Protein AF-X1EED3-F1 (afdb_monomer_lite)

Secondary structure (DSSP, 8-state):
--HHHHHHHHH-TT--EES--GGG-SHHHHHHHHHHHHHHS-GGGEE------SSHHHHHHHHHHHHHHHHHHHHHHHHTTSS-HHHHHHHHHIIIIIHHHHHTTTTSPP-

Radius of gyration: 14.07 Å; chains: 1; bounding box: 34×40×31 Å

pLDDT: mean 94.58, std 8.35, range [50.19, 98.75]

Structure (mmCIF, N/CA/C/O backbone):
data_AF-X1EED3-F1
#
_entry.id   AF-X1EED3-F1
#
loop_
_atom_site.group_PDB
_atom_site.id
_atom_site.type_symbol
_atom_site.label_atom_id
_atom_site.label_alt_id
_atom_site.label_comp_id
_atom_site.label_asym_id
_atom_site.label_entity_id
_atom_site.label_seq_id
_atom_site.pdbx_PDB_ins_code
_atom_site.Cartn_x
_atom_site.Cartn_y
_atom_site.Cartn_z
_atom_site.occupancy
_atom_site.B_iso_or_equiv
_atom_site.auth_seq_id
_atom_site.auth_comp_id
_atom_site.auth_asym_id
_atom_site.auth_atom_id
_atom_site.pdbx_PDB_model_num
ATOM 1 N N . HIS A 1 1 ? -1.445 13.655 -8.162 1.00 59.91 1 HIS A N 1
ATOM 2 C CA . HIS A 1 1 ? -1.325 12.759 -9.334 1.00 59.91 1 HIS A CA 1
ATOM 3 C C . HIS A 1 1 ? -2.099 11.440 -9.210 1.00 59.91 1 HIS A C 1
ATOM 5 O O . HIS A 1 1 ? -2.300 10.832 -10.245 1.00 59.91 1 HIS A O 1
ATOM 11 N N . SER A 1 2 ? -2.555 10.975 -8.026 1.00 82.75 2 SER A N 1
ATOM 12 C CA . SER A 1 2 ? -3.313 9.701 -7.930 1.00 82.75 2 SER A CA 1
ATOM 13 C C . SER A 1 2 ? -4.832 9.845 -7.728 1.00 82.75 2 SER A C 1
ATOM 15 O O . SER A 1 2 ? -5.567 8.874 -7.876 1.00 82.75 2 SER A O 1
ATOM 17 N N . GLN A 1 3 ? -5.310 11.057 -7.430 1.00 91.12 3 GLN A N 1
ATOM 18 C CA . GLN A 1 3 ? -6.687 11.311 -6.990 1.00 91.12 3 GLN A CA 1
ATOM 19 C C . GLN A 1 3 ? -7.755 10.910 -8.015 1.00 91.12 3 GLN A C 1
ATOM 21 O O . GLN A 1 3 ? -8.717 10.246 -7.641 1.00 91.12 3 GLN A O 1
ATOM 26 N N . GLU A 1 4 ? -7.577 11.241 -9.295 1.00 95.12 4 GLU A N 1
ATOM 27 C CA . GLU A 1 4 ? -8.533 10.885 -10.357 1.00 95.12 4 GLU A CA 1
ATOM 28 C C . GLU A 1 4 ? -8.735 9.367 -10.443 1.00 95.12 4 GLU A C 1
ATOM 30 O O . GLU A 1 4 ? -9.862 8.875 -10.405 1.00 95.12 4 GLU A O 1
ATOM 35 N N . VAL A 1 5 ? -7.636 8.605 -10.442 1.00 94.94 5 VAL A N 1
ATOM 36 C CA . VAL A 1 5 ? -7.674 7.136 -10.482 1.00 94.94 5 VAL A CA 1
ATOM 37 C C . VAL A 1 5 ? -8.296 6.565 -9.202 1.00 94.94 5 VAL A C 1
ATOM 39 O O . VAL A 1 5 ? -9.034 5.582 -9.264 1.00 94.94 5 VAL A O 1
ATOM 42 N N . ASN A 1 6 ? -8.074 7.197 -8.044 1.00 96.62 6 ASN A N 1
ATOM 43 C CA . ASN A 1 6 ? -8.726 6.797 -6.793 1.00 96.62 6 ASN A CA 1
ATOM 44 C C . ASN A 1 6 ? -10.250 6.992 -6.867 1.00 96.62 6 ASN A C 1
ATOM 46 O O . ASN A 1 6 ? -10.995 6.111 -6.441 1.00 96.62 6 ASN A O 1
ATOM 50 N N . VAL A 1 7 ? -10.729 8.100 -7.445 1.00 96.44 7 VAL A N 1
ATOM 51 C CA . VAL A 1 7 ? -12.168 8.360 -7.630 1.00 96.44 7 VAL A CA 1
ATOM 52 C C . VAL A 1 7 ? -12.786 7.363 -8.611 1.00 96.44 7 VAL A C 1
ATOM 54 O O . VAL A 1 7 ? -13.845 6.804 -8.324 1.00 96.44 7 VAL A O 1
ATOM 57 N N . ILE A 1 8 ? -12.109 7.074 -9.726 1.00 97.25 8 ILE A N 1
ATOM 58 C CA . ILE A 1 8 ? -12.549 6.055 -10.691 1.00 97.25 8 ILE A CA 1
ATOM 59 C C . ILE A 1 8 ? -12.636 4.686 -10.006 1.00 97.25 8 ILE A C 1
ATOM 61 O O . ILE A 1 8 ? -13.667 4.018 -10.089 1.00 97.25 8 ILE A O 1
ATOM 65 N N . CYS A 1 9 ? -11.599 4.289 -9.263 1.00 97.50 9 CYS A N 1
ATOM 66 C CA . CYS A 1 9 ? -11.600 3.033 -8.517 1.00 97.50 9 CYS A CA 1
ATOM 67 C C . CYS A 1 9 ? -12.725 2.991 -7.474 1.00 97.50 9 CYS A C 1
ATOM 69 O O . CYS A 1 9 ? -13.406 1.978 -7.346 1.00 97.50 9 CYS A O 1
ATOM 71 N N . LYS A 1 10 ? -12.991 4.088 -6.760 1.00 96.69 10 LYS A N 1
ATOM 72 C CA . LYS A 1 10 ? -14.124 4.167 -5.829 1.00 96.69 10 LYS A CA 1
ATOM 73 C C . LYS A 1 10 ? -15.464 3.961 -6.544 1.00 96.69 10 LYS A C 1
ATOM 75 O O . LYS A 1 10 ? -16.345 3.306 -5.996 1.00 96.69 10 LYS A O 1
ATOM 80 N N . LYS A 1 11 ? -15.620 4.510 -7.753 1.00 97.50 11 LYS A N 1
ATOM 81 C CA . LYS A 1 11 ? -16.887 4.509 -8.497 1.00 97.50 11 LYS A CA 1
ATOM 82 C C . LYS A 1 11 ? -17.214 3.166 -9.152 1.00 97.50 11 LYS A C 1
ATOM 84 O O . LYS A 1 11 ? -18.372 2.759 -9.113 1.00 97.50 11 LYS A O 1
ATOM 89 N N . TYR A 1 12 ? -16.235 2.499 -9.761 1.00 97.94 12 TYR A N 1
ATOM 90 C CA . TYR A 1 12 ? -16.480 1.310 -10.586 1.00 97.94 12 TYR A CA 1
ATOM 91 C C . TYR A 1 12 ? -16.067 0.021 -9.872 1.00 97.94 12 TYR A C 1
ATOM 93 O O . TYR A 1 12 ? -14.895 -0.114 -9.520 1.00 97.94 12 TYR A O 1
ATOM 101 N N . PRO A 1 13 ? -16.969 -0.959 -9.674 1.00 95.00 13 PRO A N 1
ATOM 102 C CA . PRO A 1 13 ? -16.701 -2.144 -8.853 1.00 95.00 13 PRO A CA 1
ATOM 103 C C . PRO A 1 13 ? -15.569 -3.030 -9.395 1.00 95.00 13 PRO A C 1
ATOM 105 O O . PRO A 1 13 ? -14.850 -3.633 -8.607 1.00 95.00 13 PRO A O 1
ATOM 108 N N . ASN A 1 14 ? -15.368 -3.043 -10.711 1.00 95.88 14 ASN A N 1
ATOM 109 C CA . ASN A 1 14 ? -14.389 -3.857 -11.436 1.00 95.88 14 ASN A CA 1
ATOM 110 C C . ASN A 1 14 ? -13.035 -3.161 -11.685 1.00 95.88 14 ASN A C 1
ATOM 112 O O . ASN A 1 14 ? -12.192 -3.708 -12.391 1.00 95.88 14 ASN A O 1
ATOM 116 N N . VAL A 1 15 ? -12.820 -1.961 -11.141 1.00 97.31 15 VAL A N 1
ATOM 117 C CA . VAL A 1 15 ? -11.538 -1.245 -11.235 1.00 97.31 15 VAL A CA 1
ATOM 118 C C . VAL A 1 15 ? -10.752 -1.435 -9.946 1.00 97.31 15 VAL A C 1
ATOM 120 O O . VAL A 1 15 ? -11.308 -1.258 -8.868 1.00 97.31 15 VAL A O 1
ATOM 123 N N . TYR A 1 16 ? -9.461 -1.743 -10.052 1.00 97.19 16 TYR A N 1
ATOM 124 C CA . TYR A 1 16 ? -8.564 -1.995 -8.922 1.00 97.19 16 TYR A CA 1
ATOM 125 C C . TYR A 1 16 ? -7.307 -1.131 -9.031 1.00 97.19 16 TYR A C 1
ATOM 127 O O . TYR A 1 16 ? -6.911 -0.730 -10.126 1.00 97.19 16 TYR A O 1
ATOM 135 N N . LEU A 1 17 ? -6.657 -0.855 -7.899 1.00 96.38 17 LEU A N 1
ATOM 136 C CA . LEU A 1 17 ? -5.381 -0.137 -7.865 1.00 96.38 17 LEU A CA 1
ATOM 137 C C . LEU A 1 17 ? -4.251 -1.106 -7.559 1.00 96.38 17 LEU A C 1
ATOM 139 O O . LEU A 1 17 ? -4.345 -1.866 -6.601 1.00 96.38 17 LEU A O 1
ATOM 143 N N . ALA A 1 18 ? -3.161 -1.032 -8.316 1.00 94.94 18 ALA A N 1
ATOM 144 C CA . ALA A 1 18 ? -1.981 -1.853 -8.084 1.00 94.94 18 ALA A CA 1
ATOM 145 C C . ALA A 1 18 ? -0.737 -0.985 -7.893 1.00 94.94 18 ALA A C 1
ATOM 147 O O . ALA A 1 18 ? -0.471 -0.094 -8.698 1.00 94.94 18 ALA A O 1
ATOM 148 N N . GLY A 1 19 ? 0.010 -1.265 -6.821 1.00 93.25 19 GLY A N 1
ATOM 149 C CA . GLY A 1 19 ? 1.367 -0.788 -6.552 1.00 93.25 19 GLY A CA 1
ATOM 150 C C . GLY A 1 19 ? 1.628 0.694 -6.835 1.00 93.25 19 GLY A C 1
ATOM 151 O O . GLY A 1 19 ? 0.752 1.555 -6.679 1.00 93.25 19 GLY A O 1
ATOM 152 N N . TYR A 1 20 ? 2.875 0.976 -7.212 1.00 94.81 20 TYR A N 1
ATOM 153 C CA . TYR A 1 20 ? 3.409 2.315 -7.465 1.00 94.81 20 TYR A CA 1
ATOM 154 C C . TYR A 1 20 ? 4.378 2.190 -8.631 1.00 94.81 20 TYR A C 1
ATOM 156 O O . TYR A 1 20 ? 5.416 1.553 -8.504 1.00 94.81 20 TYR A O 1
ATOM 164 N N . TRP A 1 21 ? 4.017 2.708 -9.797 1.00 94.75 21 TRP A N 1
ATOM 165 C CA . TRP A 1 21 ? 4.758 2.371 -11.005 1.00 94.75 21 TRP A CA 1
ATOM 166 C C . TRP A 1 21 ? 5.919 3.330 -11.261 1.00 94.75 21 TRP A C 1
ATOM 168 O O . TRP A 1 21 ? 5.755 4.547 -11.167 1.00 94.75 21 TRP A O 1
ATOM 178 N N . TRP A 1 22 ? 7.078 2.767 -11.608 1.00 93.56 22 TRP A N 1
ATOM 179 C CA . TRP A 1 22 ? 8.240 3.480 -12.137 1.00 93.56 22 TRP A CA 1
ATOM 180 C C . TRP A 1 22 ? 8.629 4.715 -11.308 1.00 93.56 22 TRP A C 1
ATOM 182 O O . TRP A 1 22 ? 9.074 4.574 -10.171 1.00 93.56 22 TRP A O 1
ATOM 192 N N . TYR A 1 23 ? 8.440 5.928 -11.835 1.00 92.38 23 TYR A N 1
ATOM 193 C CA . TYR A 1 23 ? 8.786 7.188 -11.166 1.00 92.38 23 TYR A CA 1
ATOM 194 C C . TYR A 1 23 ? 7.939 7.497 -9.923 1.00 92.38 23 TYR A C 1
ATOM 196 O O . TYR A 1 23 ? 8.283 8.386 -9.150 1.00 92.38 23 TYR A O 1
ATOM 204 N N . ALA A 1 24 ? 6.851 6.761 -9.686 1.00 92.81 24 ALA A N 1
ATOM 205 C CA . ALA A 1 24 ? 6.113 6.820 -8.429 1.00 92.81 24 ALA A CA 1
ATOM 206 C C . ALA A 1 24 ? 6.728 5.927 -7.334 1.00 92.81 24 ALA A C 1
ATOM 208 O O . ALA A 1 24 ? 6.312 6.020 -6.178 1.00 92.81 24 ALA A O 1
ATOM 209 N N . PHE A 1 25 ? 7.721 5.086 -7.651 1.00 95.56 25 PHE A N 1
ATOM 210 C CA . PHE A 1 25 ? 8.359 4.165 -6.704 1.00 95.56 25 PHE A CA 1
ATOM 211 C C . PHE A 1 25 ? 9.423 4.861 -5.832 1.00 95.56 25 PHE A C 1
ATOM 213 O O . PHE A 1 25 ? 10.546 4.393 -5.678 1.00 95.56 25 PHE A O 1
ATOM 220 N N . TYR A 1 26 ? 9.061 5.990 -5.221 1.00 96.00 26 TYR A N 1
ATOM 221 C CA . TYR A 1 26 ? 9.877 6.655 -4.204 1.00 96.00 26 TYR A CA 1
ATOM 222 C C . TYR A 1 26 ? 9.093 6.785 -2.898 1.00 96.00 26 TYR A C 1
ATOM 224 O O . TYR A 1 26 ? 7.882 7.019 -2.938 1.00 96.00 26 TYR A O 1
ATOM 232 N N . PRO A 1 27 ? 9.756 6.711 -1.727 1.00 97.12 27 PRO A N 1
ATOM 233 C CA . PRO A 1 27 ? 9.075 6.661 -0.432 1.00 97.12 27 PRO A CA 1
ATOM 234 C C . PRO A 1 27 ? 8.063 7.793 -0.213 1.00 97.12 27 PRO A C 1
ATOM 236 O O . PRO A 1 27 ? 6.991 7.570 0.341 1.00 97.12 27 PRO A O 1
ATOM 239 N N . ILE A 1 28 ? 8.379 9.008 -0.674 1.00 96.38 28 ILE A N 1
ATOM 240 C CA . ILE A 1 28 ? 7.496 10.172 -0.541 1.00 96.38 28 ILE A CA 1
ATOM 241 C C . ILE A 1 28 ? 6.174 9.999 -1.302 1.00 96.38 28 ILE A C 1
ATOM 243 O O . ILE A 1 28 ? 5.106 10.276 -0.755 1.00 96.38 28 ILE A O 1
ATOM 247 N N . TYR A 1 29 ? 6.227 9.489 -2.535 1.00 96.12 29 TYR A N 1
ATOM 248 C CA . TYR A 1 29 ? 5.039 9.267 -3.354 1.00 96.12 29 TYR A CA 1
ATOM 249 C C . TYR A 1 29 ? 4.254 8.054 -2.869 1.00 96.12 29 TYR A C 1
ATOM 251 O O . TYR A 1 29 ? 3.035 8.142 -2.751 1.00 96.12 29 TYR A O 1
ATOM 259 N N . ILE A 1 30 ? 4.948 6.973 -2.502 1.00 97.06 30 ILE A N 1
ATOM 260 C 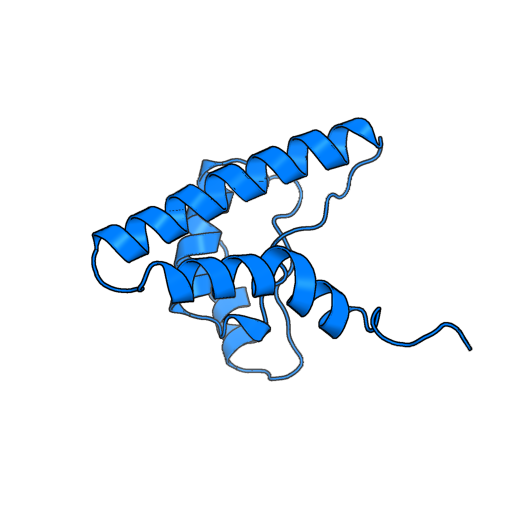CA . ILE A 1 30 ? 4.348 5.756 -1.944 1.00 97.06 30 ILE A CA 1
ATOM 261 C C . ILE A 1 30 ? 3.536 6.093 -0.691 1.00 97.06 30 ILE A C 1
ATOM 263 O O . ILE A 1 30 ? 2.355 5.760 -0.630 1.00 97.06 30 ILE A O 1
ATOM 267 N N . ARG A 1 31 ? 4.116 6.827 0.274 1.00 96.81 31 ARG A N 1
ATOM 268 C CA . ARG A 1 31 ? 3.391 7.255 1.485 1.00 96.81 31 ARG A CA 1
ATOM 269 C C . ARG A 1 31 ? 2.177 8.113 1.161 1.00 96.81 31 ARG A C 1
ATOM 271 O O . ARG A 1 31 ? 1.105 7.864 1.703 1.00 96.81 31 ARG A O 1
ATOM 278 N N . ARG A 1 32 ? 2.327 9.109 0.280 1.00 96.12 32 ARG A N 1
ATOM 279 C CA . ARG A 1 32 ? 1.208 9.982 -0.106 1.00 96.12 32 ARG A CA 1
ATOM 280 C C . ARG A 1 32 ? 0.077 9.178 -0.749 1.00 96.12 32 ARG A C 1
ATOM 282 O O . ARG A 1 32 ? -1.071 9.321 -0.348 1.00 96.12 32 ARG A O 1
ATOM 289 N N . MET A 1 33 ? 0.405 8.301 -1.696 1.00 96.88 33 MET A N 1
ATOM 290 C CA . MET A 1 33 ? -0.572 7.458 -2.386 1.00 96.88 33 MET A CA 1
ATOM 291 C C . MET A 1 33 ? -1.238 6.459 -1.439 1.00 96.88 33 MET A C 1
ATOM 293 O O . MET A 1 33 ? -2.439 6.253 -1.545 1.00 96.88 33 MET A O 1
ATOM 297 N N . LEU A 1 34 ? -0.497 5.864 -0.500 1.00 97.19 34 LEU A N 1
ATOM 298 C CA . LEU A 1 34 ? -1.064 4.996 0.536 1.00 97.19 34 LEU A CA 1
ATOM 299 C C . LEU A 1 34 ? -2.094 5.734 1.390 1.00 97.19 34 LEU A C 1
ATOM 301 O O . LEU A 1 34 ? -3.201 5.231 1.558 1.00 97.19 34 LEU A O 1
ATOM 305 N N . LYS A 1 35 ? -1.749 6.930 1.885 1.00 96.56 35 LYS A N 1
ATOM 306 C CA . LYS A 1 35 ? -2.671 7.766 2.664 1.00 96.56 35 LYS A CA 1
ATOM 307 C C . LYS A 1 35 ? -3.929 8.088 1.860 1.00 96.56 35 LYS A C 1
ATOM 309 O O . LYS A 1 35 ? -5.021 7.770 2.307 1.00 96.56 35 LYS A O 1
ATOM 314 N N . GLU A 1 36 ? -3.776 8.626 0.649 1.00 96.19 36 GLU A N 1
ATOM 315 C CA . GLU A 1 36 ? -4.907 8.970 -0.228 1.00 96.19 36 GLU A CA 1
ATOM 316 C C . GLU A 1 36 ? -5.803 7.757 -0.529 1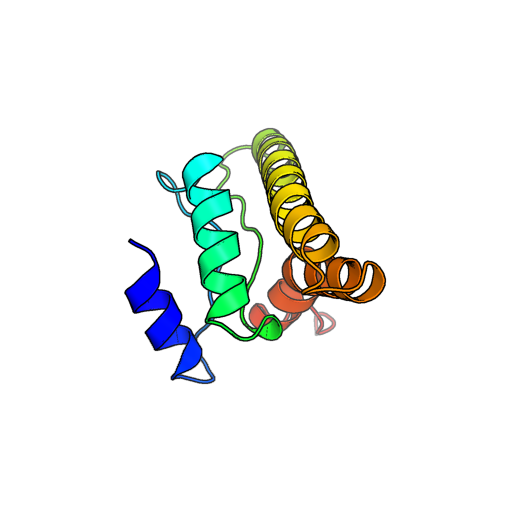.00 96.19 36 GLU A C 1
ATOM 318 O O . GLU A 1 36 ? -7.028 7.848 -0.463 1.00 96.19 36 GLU A O 1
ATOM 323 N N . ARG A 1 37 ? -5.207 6.605 -0.855 1.00 96.94 37 ARG A N 1
ATOM 324 C CA . ARG A 1 37 ? -5.957 5.397 -1.217 1.00 96.94 37 ARG A CA 1
ATOM 325 C C . ARG A 1 37 ? -6.729 4.823 -0.035 1.00 96.94 37 ARG A C 1
ATOM 327 O O . ARG A 1 37 ? -7.879 4.456 -0.230 1.00 96.94 37 ARG A O 1
ATOM 334 N N . LEU A 1 38 ? -6.129 4.769 1.155 1.00 96.88 38 LEU A N 1
ATOM 335 C CA . LEU A 1 38 ? -6.790 4.247 2.358 1.00 96.88 38 LEU A CA 1
ATOM 336 C C . LEU A 1 38 ? -7.957 5.129 2.835 1.00 96.88 38 LEU A C 1
ATOM 338 O O . LEU A 1 38 ? -8.839 4.624 3.520 1.00 96.88 38 LEU A O 1
ATOM 342 N N . GLU A 1 39 ? -7.977 6.412 2.466 1.00 95.56 39 GLU A N 1
ATOM 343 C CA . GLU A 1 39 ? -9.100 7.324 2.739 1.00 95.56 39 GLU A CA 1
ATOM 344 C C . GLU A 1 39 ? -10.223 7.221 1.696 1.00 95.56 39 GLU A C 1
ATOM 346 O O . GLU A 1 39 ? -11.406 7.329 2.012 1.00 95.56 39 GLU A O 1
ATOM 351 N N . ILE A 1 40 ? -9.866 7.053 0.419 1.00 96.19 40 ILE A N 1
ATOM 352 C CA . ILE A 1 40 ? -10.819 7.209 -0.691 1.00 96.19 40 ILE A CA 1
ATOM 353 C C . ILE A 1 40 ? -11.379 5.864 -1.163 1.00 96.19 40 ILE A C 1
ATOM 355 O O . ILE A 1 40 ? -12.545 5.783 -1.559 1.00 96.19 40 ILE A O 1
ATOM 359 N N . VAL A 1 41 ? -10.547 4.823 -1.181 1.00 97.19 41 VAL A N 1
ATOM 360 C CA . VAL A 1 41 ? -10.808 3.568 -1.889 1.00 97.19 41 VAL A CA 1
ATOM 361 C C . VAL A 1 41 ? -11.019 2.433 -0.885 1.00 97.19 41 VAL A C 1
ATOM 363 O O . VAL A 1 41 ? -10.215 2.279 0.033 1.00 97.19 41 VAL A O 1
ATOM 366 N N . PRO A 1 42 ? -12.047 1.584 -1.072 1.00 95.88 42 PRO A N 1
ATOM 367 C CA . PRO A 1 42 ? -12.209 0.376 -0.269 1.00 95.88 42 PRO A CA 1
ATOM 368 C C . PRO A 1 42 ? -10.939 -0.486 -0.269 1.00 95.88 42 PRO A C 1
ATOM 370 O O . PRO A 1 42 ? -10.376 -0.784 -1.327 1.00 95.88 42 PRO A O 1
ATOM 373 N N . ALA A 1 43 ? -10.489 -0.906 0.916 1.00 96.50 43 ALA A N 1
ATOM 374 C CA . ALA A 1 43 ? -9.198 -1.573 1.081 1.00 96.50 43 ALA A CA 1
ATOM 375 C C . ALA A 1 43 ? -9.067 -2.864 0.261 1.00 96.50 43 ALA A C 1
ATOM 377 O O . ALA A 1 43 ? -7.984 -3.156 -0.236 1.00 96.50 43 ALA A O 1
ATOM 378 N N . ASN A 1 44 ? -10.164 -3.598 0.045 1.00 96.00 44 ASN A N 1
ATOM 379 C CA . ASN A 1 44 ? -10.216 -4.817 -0.772 1.00 96.00 44 ASN A CA 1
ATOM 380 C C . ASN A 1 44 ? -9.899 -4.590 -2.264 1.00 96.00 44 ASN A C 1
ATOM 382 O O . ASN A 1 44 ? -9.731 -5.551 -3.012 1.00 96.00 44 ASN A O 1
ATOM 386 N N . LYS A 1 45 ? -9.815 -3.332 -2.710 1.00 97.06 45 LYS A N 1
ATOM 387 C CA . LYS A 1 45 ? -9.524 -2.970 -4.103 1.00 97.06 45 LYS A CA 1
ATOM 388 C C . LYS A 1 45 ? -8.080 -2.540 -4.344 1.00 97.06 45 LYS A C 1
ATOM 390 O O . LYS A 1 45 ? -7.720 -2.180 -5.467 1.00 97.06 45 LYS A O 1
ATOM 395 N N . ILE A 1 46 ? -7.261 -2.547 -3.296 1.00 97.50 46 ILE A N 1
ATOM 396 C CA . ILE A 1 46 ? -5.882 -2.068 -3.332 1.00 9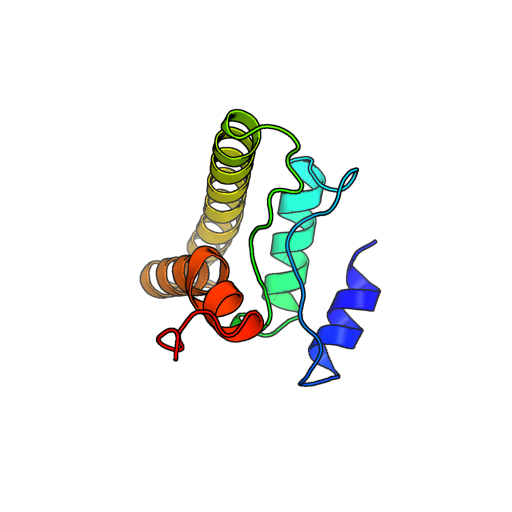7.50 46 ILE A CA 1
ATOM 397 C C . ILE A 1 46 ? -4.935 -3.269 -3.294 1.00 97.50 46 ILE A C 1
ATOM 399 O O . ILE A 1 46 ? -4.820 -3.953 -2.280 1.00 97.50 46 ILE A O 1
ATOM 403 N N . SER A 1 47 ? -4.198 -3.495 -4.374 1.00 97.12 47 SER A N 1
ATOM 404 C CA . SER A 1 47 ? -2.995 -4.323 -4.365 1.00 97.12 47 SER A CA 1
ATOM 405 C C . SER A 1 47 ? -1.795 -3.459 -3.977 1.00 97.12 47 SER A C 1
ATOM 407 O O . SER A 1 47 ? -1.429 -2.507 -4.672 1.00 97.12 47 SER A O 1
ATOM 409 N N . GLY A 1 48 ? -1.190 -3.769 -2.831 1.00 95.44 48 GLY A N 1
ATOM 410 C CA . GLY A 1 48 ? -0.143 -2.956 -2.218 1.00 95.44 48 GLY A CA 1
ATOM 411 C C . GLY A 1 48 ? 1.207 -3.020 -2.932 1.00 95.44 48 GLY A C 1
ATOM 412 O O . GLY A 1 48 ? 2.023 -2.124 -2.730 1.00 95.44 48 GLY A O 1
ATOM 413 N N . PHE A 1 49 ? 1.459 -4.040 -3.761 1.00 95.75 49 PHE A N 1
ATOM 414 C CA . PHE A 1 49 ? 2.764 -4.241 -4.388 1.00 95.75 49 PHE A CA 1
ATOM 415 C C . PHE A 1 49 ? 2.702 -5.042 -5.695 1.00 95.75 49 PHE A C 1
ATOM 417 O O . PHE A 1 49 ? 2.041 -6.072 -5.783 1.00 95.75 49 PHE A O 1
ATOM 424 N N . PHE A 1 50 ? 3.480 -4.586 -6.673 1.00 94.62 50 PHE A N 1
ATOM 425 C CA . PHE A 1 50 ? 4.064 -5.383 -7.750 1.00 94.62 50 PHE A CA 1
ATOM 426 C C . PHE A 1 50 ? 5.485 -4.847 -7.972 1.00 94.62 50 PHE A C 1
ATOM 428 O O . PHE A 1 50 ? 5.742 -3.672 -7.690 1.00 94.62 50 PHE A O 1
ATOM 435 N N . SER A 1 51 ? 6.424 -5.691 -8.400 1.00 93.81 51 SER A N 1
ATOM 436 C CA . SER A 1 51 ? 7.837 -5.299 -8.404 1.00 93.81 51 SER A CA 1
ATOM 437 C C . SER A 1 51 ? 8.262 -4.551 -9.662 1.00 93.81 51 SER A C 1
ATOM 439 O O . SER A 1 51 ? 9.085 -3.643 -9.543 1.00 93.81 51 SER A O 1
ATOM 441 N N . ASP A 1 52 ? 7.752 -4.934 -10.837 1.00 95.19 52 ASP A N 1
ATOM 442 C CA . ASP A 1 52 ? 8.266 -4.476 -12.141 1.00 95.19 52 ASP A CA 1
ATOM 443 C C . ASP A 1 52 ? 9.807 -4.501 -12.161 1.00 95.19 52 ASP A C 1
ATOM 445 O O . ASP A 1 52 ? 10.496 -3.506 -12.397 1.00 95.19 52 ASP A O 1
ATOM 449 N N . ALA A 1 53 ? 10.362 -5.604 -11.655 1.00 94.94 53 ALA A N 1
ATOM 450 C CA . ALA A 1 53 ? 11.787 -5.767 -11.434 1.00 94.94 53 ALA A CA 1
ATOM 451 C C . ALA A 1 53 ? 12.364 -6.688 -12.502 1.00 94.94 53 ALA A C 1
ATOM 453 O O . ALA A 1 53 ? 11.882 -7.800 -12.693 1.00 94.94 53 ALA A O 1
ATOM 454 N N . TYR A 1 54 ? 13.440 -6.232 -13.135 1.00 94.31 54 TYR A N 1
ATOM 455 C CA . TYR A 1 54 ? 14.177 -6.999 -14.138 1.00 94.31 54 TYR A CA 1
ATOM 456 C C . TYR A 1 54 ? 15.071 -8.085 -13.526 1.00 94.31 54 TYR A C 1
ATOM 458 O O . TYR A 1 54 ? 15.552 -8.961 -14.235 1.00 94.31 54 TYR A O 1
ATOM 466 N N . VAL A 1 55 ? 15.307 -8.017 -12.213 1.00 96.00 55 VAL A N 1
ATOM 467 C CA . VAL A 1 55 ? 16.208 -8.903 -11.474 1.00 96.00 55 VAL A CA 1
ATOM 468 C C . VAL A 1 55 ? 15.566 -9.281 -10.133 1.00 96.00 55 VAL A C 1
ATOM 470 O O . VAL A 1 55 ? 14.842 -8.482 -9.526 1.00 96.00 55 VAL A O 1
ATOM 473 N N . VAL A 1 56 ? 15.794 -10.513 -9.670 1.00 94.75 56 VAL A N 1
ATOM 474 C CA . VAL A 1 56 ? 15.083 -11.096 -8.519 1.00 94.75 56 VAL A CA 1
ATOM 475 C C . VAL A 1 56 ? 15.395 -10.373 -7.204 1.00 94.75 56 VAL A C 1
ATOM 477 O O . VAL A 1 56 ? 14.477 -10.071 -6.438 1.00 94.75 56 VAL A O 1
ATOM 480 N N . GLU A 1 57 ? 16.648 -9.982 -6.978 1.00 96.75 57 GLU A N 1
ATOM 481 C CA . GLU A 1 57 ? 17.111 -9.268 -5.782 1.00 96.75 57 GLU A CA 1
ATOM 482 C C . GLU A 1 57 ? 16.389 -7.926 -5.612 1.00 96.75 57 GLU A C 1
ATOM 484 O O . GLU A 1 57 ? 16.053 -7.511 -4.498 1.00 96.75 57 GLU A O 1
ATOM 489 N N . TRP A 1 58 ? 16.076 -7.259 -6.726 1.00 96.69 58 TRP A N 1
ATOM 490 C CA . TRP A 1 58 ? 15.3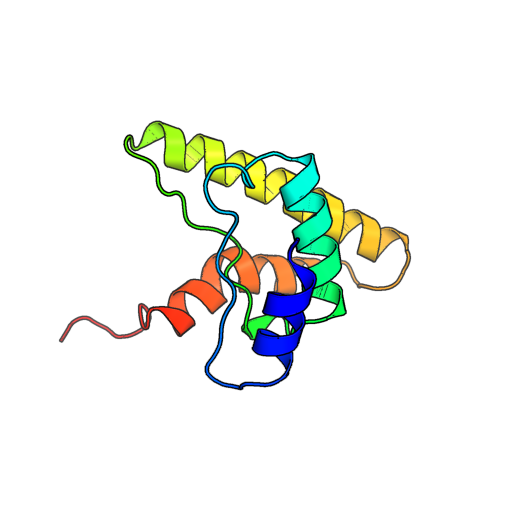40 -6.000 -6.697 1.00 96.69 58 TRP A CA 1
ATOM 491 C C . TRP A 1 58 ? 13.905 -6.197 -6.219 1.00 96.69 58 TRP A C 1
ATOM 493 O O . TRP A 1 58 ? 13.385 -5.331 -5.518 1.00 96.69 58 TRP A O 1
ATOM 503 N N . SER A 1 59 ? 13.267 -7.329 -6.528 1.00 96.19 59 SER A N 1
ATOM 504 C CA . SER A 1 59 ? 11.918 -7.617 -6.023 1.00 96.19 59 SER A CA 1
ATOM 505 C C . SER A 1 59 ? 11.894 -7.658 -4.496 1.00 96.19 59 SER A C 1
ATOM 507 O O . SER A 1 59 ? 10.983 -7.092 -3.887 1.00 96.19 59 SER A O 1
ATOM 509 N N . TYR A 1 60 ? 12.921 -8.246 -3.876 1.00 96.81 60 TYR A N 1
ATOM 510 C CA . TYR A 1 60 ? 13.050 -8.285 -2.421 1.00 96.81 60 TYR A CA 1
ATOM 511 C C . TYR A 1 60 ? 13.258 -6.887 -1.826 1.00 96.81 60 TYR A C 1
ATOM 513 O O . TYR A 1 60 ? 12.490 -6.464 -0.960 1.00 96.81 60 TYR A O 1
ATOM 521 N N . GLY A 1 61 ? 14.234 -6.126 -2.338 1.00 97.06 61 GLY A N 1
ATOM 522 C CA . GLY A 1 61 ? 14.510 -4.769 -1.852 1.00 97.06 61 GLY A CA 1
ATOM 523 C C . GLY A 1 61 ? 13.299 -3.836 -1.982 1.00 97.06 61 GLY A C 1
ATOM 524 O O . GLY A 1 61 ? 12.951 -3.115 -1.042 1.00 97.06 61 GLY A O 1
ATOM 525 N N . LYS A 1 62 ? 12.594 -3.909 -3.117 1.00 97.50 62 LYS A N 1
ATOM 526 C CA . LYS A 1 62 ? 11.354 -3.162 -3.361 1.00 97.50 62 LYS A CA 1
ATOM 527 C C . LYS A 1 62 ? 10.243 -3.566 -2.383 1.00 97.50 62 LYS A C 1
ATOM 529 O O . LYS A 1 62 ? 9.582 -2.689 -1.829 1.00 97.50 62 LYS A O 1
ATOM 534 N N . LEU A 1 63 ? 10.065 -4.861 -2.109 1.00 97.38 63 LEU A N 1
ATOM 535 C CA . LEU A 1 63 ? 9.075 -5.339 -1.139 1.00 97.38 63 LEU A CA 1
ATOM 536 C C . LEU A 1 63 ? 9.382 -4.848 0.283 1.00 97.38 63 LEU A C 1
ATOM 538 O O . LEU A 1 63 ? 8.475 -4.394 0.983 1.00 97.38 63 LEU A O 1
ATOM 542 N N . CYS A 1 64 ? 10.648 -4.892 0.709 1.00 98.12 64 CYS A N 1
ATOM 543 C CA . CYS A 1 64 ? 11.073 -4.347 2.000 1.00 98.12 64 CYS A CA 1
ATOM 544 C C . CYS A 1 64 ? 10.732 -2.858 2.126 1.00 98.12 64 CYS A C 1
ATOM 546 O O . CYS A 1 64 ? 10.222 -2.433 3.167 1.00 98.12 64 CYS A O 1
ATOM 548 N N . LEU A 1 65 ? 10.948 -2.079 1.060 1.00 98.00 65 LEU A N 1
ATOM 549 C CA . LEU A 1 65 ? 10.587 -0.665 1.043 1.00 98.00 65 LEU A CA 1
ATOM 550 C C . LEU A 1 65 ? 9.073 -0.461 1.190 1.00 98.00 65 LEU A C 1
ATOM 552 O O . LEU A 1 65 ? 8.651 0.326 2.036 1.00 98.00 65 LEU A O 1
ATOM 556 N N . ILE A 1 66 ? 8.252 -1.193 0.429 1.00 98.12 66 ILE A N 1
ATOM 557 C CA . ILE A 1 66 ? 6.788 -1.087 0.538 1.00 98.12 66 ILE A CA 1
ATOM 558 C C . ILE A 1 66 ? 6.298 -1.466 1.929 1.00 98.12 66 ILE A C 1
ATOM 560 O O . ILE A 1 66 ? 5.481 -0.740 2.491 1.00 98.12 66 ILE A O 1
ATOM 564 N N . ARG A 1 67 ? 6.812 -2.553 2.515 1.00 98.25 67 ARG A N 1
ATOM 565 C CA . ARG A 1 67 ? 6.450 -2.954 3.883 1.00 98.25 67 ARG A CA 1
ATOM 566 C C . ARG A 1 67 ? 6.761 -1.842 4.879 1.00 98.25 67 ARG A C 1
ATOM 568 O O . ARG A 1 67 ? 5.902 -1.507 5.684 1.00 98.25 67 ARG A O 1
ATOM 575 N N . LYS A 1 68 ? 7.940 -1.222 4.780 1.00 98.50 68 LYS A N 1
ATOM 576 C CA . LYS A 1 68 ? 8.344 -0.111 5.651 1.00 98.50 68 LYS A CA 1
ATOM 577 C C . LYS A 1 68 ? 7.417 1.100 5.526 1.00 98.50 68 LYS A C 1
ATOM 579 O O . LYS A 1 68 ? 6.993 1.645 6.543 1.00 98.50 68 LYS A O 1
ATOM 584 N N . GLU A 1 69 ? 7.096 1.529 4.306 1.00 98.50 69 GLU A N 1
ATOM 585 C CA . GLU A 1 69 ? 6.222 2.692 4.102 1.00 98.50 69 GLU A CA 1
ATOM 586 C C . GLU A 1 69 ? 4.756 2.398 4.454 1.00 98.50 69 GLU A C 1
ATOM 588 O O . GLU A 1 69 ? 4.086 3.263 5.015 1.00 98.50 69 GLU A O 1
ATOM 593 N N . LEU A 1 70 ? 4.277 1.173 4.215 1.00 98.56 70 LEU A N 1
ATOM 594 C CA . LEU A 1 70 ? 2.954 0.730 4.655 1.00 98.56 70 LEU A CA 1
ATOM 595 C C . LEU A 1 70 ? 2.852 0.705 6.182 1.00 98.56 70 LEU A C 1
ATOM 597 O O . LEU A 1 70 ? 1.906 1.269 6.724 1.00 98.56 70 LEU A O 1
ATOM 601 N N . THR A 1 71 ? 3.836 0.123 6.877 1.00 98.62 71 THR A N 1
ATOM 602 C CA . THR A 1 71 ? 3.883 0.133 8.346 1.00 98.62 71 THR A CA 1
ATOM 603 C C . THR A 1 71 ? 3.834 1.559 8.878 1.00 98.62 71 THR A C 1
ATOM 605 O O . THR A 1 71 ? 3.027 1.832 9.752 1.00 98.62 71 THR A O 1
ATOM 608 N N . ARG A 1 72 ? 4.617 2.490 8.316 1.00 98.62 72 ARG A N 1
ATOM 609 C CA . ARG A 1 72 ? 4.587 3.904 8.731 1.00 98.62 72 ARG A CA 1
ATOM 610 C C . ARG A 1 72 ? 3.188 4.508 8.636 1.00 98.62 72 ARG A C 1
ATOM 612 O O . ARG A 1 72 ? 2.702 5.049 9.621 1.00 98.62 72 ARG A O 1
ATOM 619 N N . VAL A 1 73 ? 2.536 4.379 7.479 1.00 98.56 73 VAL A N 1
ATOM 620 C CA . VAL A 1 73 ? 1.192 4.940 7.264 1.00 98.56 73 VAL A CA 1
ATOM 621 C C . VAL A 1 73 ? 0.162 4.301 8.196 1.00 98.56 73 VAL A C 1
ATOM 623 O O . VAL A 1 73 ? -0.667 5.006 8.764 1.00 98.56 73 VAL A O 1
ATOM 626 N N . LEU A 1 74 ? 0.210 2.982 8.385 1.00 98.69 74 LEU A N 1
ATOM 627 C CA . LEU A 1 74 ? -0.722 2.292 9.275 1.00 98.69 74 LEU A CA 1
ATOM 628 C C . LEU A 1 74 ? -0.478 2.641 10.747 1.00 98.69 74 LEU A C 1
ATOM 630 O O . LEU A 1 74 ? -1.435 2.893 11.469 1.00 98.69 74 LEU A O 1
ATOM 634 N N . SER A 1 75 ? 0.780 2.724 11.187 1.00 98.69 75 SER A N 1
ATOM 635 C CA . SER A 1 75 ? 1.132 3.140 12.548 1.00 98.69 75 SER A CA 1
ATOM 636 C C . SER A 1 75 ? 0.701 4.576 12.843 1.00 98.69 75 SER A C 1
ATOM 638 O O . SER A 1 75 ? 0.226 4.845 13.942 1.00 98.69 75 SER A O 1
ATOM 640 N N . GLU A 1 76 ? 0.825 5.490 11.877 1.00 98.56 76 GLU A N 1
ATOM 641 C CA . GLU A 1 76 ? 0.291 6.854 12.001 1.00 98.56 76 GLU A CA 1
ATOM 642 C C . GLU A 1 76 ? -1.227 6.827 12.225 1.00 98.56 76 GLU A C 1
ATOM 644 O O . GLU A 1 76 ? -1.709 7.423 13.184 1.00 98.56 76 GLU A O 1
ATOM 649 N N . LYS A 1 77 ? -1.969 6.045 11.431 1.00 98.38 77 LYS A N 1
ATOM 650 C CA . LYS A 1 77 ? -3.425 5.898 11.589 1.00 98.38 77 LYS A CA 1
ATOM 651 C C . LYS A 1 77 ? -3.846 5.283 12.921 1.00 98.38 77 LYS A C 1
ATOM 653 O O . LYS A 1 77 ? -4.881 5.666 13.460 1.00 98.38 77 LYS A O 1
ATOM 658 N N . VAL A 1 78 ? -3.061 4.343 13.447 1.00 98.75 78 VAL A N 1
ATOM 659 C CA . VAL A 1 78 ? -3.290 3.780 14.786 1.00 98.75 78 VAL A CA 1
ATOM 660 C C . VAL A 1 78 ? -3.046 4.837 15.859 1.00 98.75 78 VAL A C 1
ATOM 662 O O . VAL A 1 78 ? -3.881 5.026 16.737 1.00 98.75 78 VAL A O 1
ATOM 665 N N . LYS A 1 79 ? -1.938 5.581 15.763 1.00 98.62 79 LYS A N 1
ATOM 666 C CA . LYS A 1 79 ? -1.598 6.649 16.713 1.00 98.62 79 LYS A CA 1
ATOM 667 C C . LYS A 1 79 ? -2.639 7.773 16.734 1.00 98.62 79 LYS A C 1
ATOM 669 O O . LYS A 1 79 ? -2.903 8.335 17.789 1.00 98.62 79 LYS A O 1
ATOM 674 N N . GLU A 1 80 ? -3.214 8.095 15.582 1.00 98.06 80 GLU A N 1
ATOM 675 C CA . GLU A 1 80 ? -4.276 9.096 15.434 1.00 98.06 80 GLU A CA 1
ATOM 676 C C . GLU A 1 80 ? -5.659 8.585 15.882 1.00 98.06 80 GLU A C 1
ATOM 678 O O . GLU A 1 80 ? -6.612 9.358 15.914 1.00 98.06 80 GLU A O 1
ATOM 683 N N . GLY A 1 81 ? -5.787 7.302 16.240 1.00 98.06 81 GLY A N 1
ATOM 684 C CA . GLY A 1 81 ? -7.039 6.706 16.709 1.00 98.06 81 GLY A CA 1
ATOM 685 C C . GLY A 1 81 ? -8.026 6.332 15.601 1.00 98.06 81 GLY A C 1
ATOM 686 O O . GLY A 1 81 ? -9.137 5.906 15.904 1.00 98.06 81 GLY A O 1
ATOM 687 N N . TYR A 1 82 ? -7.640 6.445 14.325 1.00 97.38 82 TYR A N 1
ATOM 688 C CA . TYR A 1 82 ? -8.494 6.021 13.213 1.00 97.38 82 TYR A CA 1
ATOM 689 C C . TYR A 1 82 ? -8.618 4.500 13.138 1.00 97.38 82 TYR A C 1
ATOM 691 O O . TYR A 1 82 ? -9.700 3.995 12.846 1.00 97.38 82 TYR A O 1
ATOM 699 N N . TYR A 1 83 ? -7.519 3.773 13.371 1.00 98.25 83 TYR A N 1
ATOM 700 C CA . TYR A 1 83 ? -7.464 2.309 13.298 1.00 98.25 83 TYR A CA 1
ATOM 701 C C . TYR A 1 83 ? -7.081 1.700 14.649 1.00 98.25 83 TYR A C 1
ATOM 703 O O . TYR A 1 83 ? -6.242 2.238 15.367 1.00 98.25 83 TYR A O 1
ATOM 711 N N . SER A 1 84 ? -7.621 0.521 14.958 1.00 98.62 84 SER A N 1
ATOM 712 C CA . SER A 1 84 ? -7.005 -0.358 15.953 1.00 98.62 84 SER A CA 1
ATOM 713 C C . SER A 1 84 ? -5.758 -1.029 15.368 1.00 98.62 84 SER A C 1
ATOM 715 O O . SER A 1 84 ? -5.609 -1.155 14.148 1.00 98.62 84 SER A O 1
ATOM 717 N N . GLU A 1 85 ? -4.871 -1.522 16.230 1.00 98.50 85 GLU A N 1
ATOM 718 C CA . GLU A 1 85 ? -3.713 -2.309 15.792 1.00 98.50 85 GLU A CA 1
ATOM 719 C C . GLU A 1 85 ? -4.135 -3.583 15.039 1.00 98.50 85 GLU A C 1
ATOM 721 O O . GLU A 1 85 ? -3.570 -3.905 13.992 1.00 98.50 85 GLU A O 1
ATOM 726 N N . SER A 1 86 ? -5.185 -4.265 15.513 1.00 98.56 86 SER A N 1
ATOM 727 C CA . SER A 1 86 ? -5.738 -5.451 14.848 1.00 98.56 86 SER A CA 1
ATOM 728 C C . SER A 1 86 ? -6.210 -5.143 13.427 1.00 98.56 86 SER A C 1
ATOM 730 O O . SER A 1 86 ? -5.840 -5.849 12.488 1.00 98.56 86 SER A O 1
ATOM 732 N N . TYR A 1 87 ? -6.945 -4.045 13.246 1.00 98.38 87 TYR A N 1
ATOM 733 C CA . TYR A 1 87 ? -7.441 -3.634 11.939 1.00 98.38 87 TYR A CA 1
ATOM 734 C C . TYR A 1 87 ? -6.301 -3.201 11.008 1.00 98.38 87 TYR A C 1
ATOM 736 O O . TYR A 1 87 ? -6.279 -3.563 9.834 1.00 98.38 87 TYR A O 1
ATOM 744 N N . ALA A 1 88 ? -5.287 -2.502 11.526 1.00 98.56 88 ALA A N 1
ATOM 745 C CA . ALA A 1 88 ? -4.092 -2.173 10.752 1.00 98.56 88 ALA A CA 1
ATOM 746 C C . ALA A 1 88 ? -3.379 -3.434 10.221 1.00 98.56 88 ALA A C 1
ATOM 748 O O . ALA A 1 88 ? -2.975 -3.477 9.055 1.00 98.56 88 ALA A O 1
ATOM 749 N N . LEU A 1 89 ? -3.264 -4.487 11.037 1.00 98.44 89 LEU A N 1
ATOM 750 C CA . LEU A 1 89 ? -2.693 -5.768 10.611 1.00 98.44 89 LEU A CA 1
ATOM 751 C C . LEU A 1 89 ? -3.548 -6.465 9.543 1.00 98.44 89 LEU A C 1
ATOM 753 O O . LEU A 1 89 ? -2.996 -7.042 8.602 1.00 98.44 89 LEU A O 1
ATOM 757 N N . GLU A 1 90 ? -4.875 -6.407 9.654 1.00 98.31 90 GLU A N 1
ATOM 758 C CA . GLU A 1 90 ? -5.793 -6.925 8.631 1.00 98.31 90 GLU A CA 1
ATOM 759 C C . GLU A 1 90 ? -5.627 -6.193 7.298 1.00 98.31 90 GLU A C 1
ATOM 761 O O . GLU A 1 90 ? -5.458 -6.836 6.261 1.00 98.31 90 GLU A O 1
ATOM 766 N N . ILE A 1 91 ? -5.560 -4.859 7.321 1.00 98.50 91 ILE A N 1
ATOM 767 C CA . ILE A 1 91 ? -5.297 -4.040 6.131 1.00 98.50 91 ILE A CA 1
ATOM 768 C C . ILE A 1 91 ? -3.954 -4.414 5.495 1.00 98.50 91 ILE A C 1
ATOM 770 O O . ILE A 1 91 ? -3.869 -4.572 4.276 1.00 98.50 91 ILE A O 1
ATOM 774 N N . ALA A 1 92 ? -2.904 -4.621 6.293 1.00 98.31 92 ALA A N 1
ATOM 775 C CA . ALA A 1 92 ? -1.611 -5.049 5.765 1.00 98.31 92 ALA A CA 1
ATOM 776 C C . ALA A 1 92 ? -1.690 -6.417 5.060 1.00 98.31 92 ALA A C 1
ATOM 778 O O . ALA A 1 92 ? -1.140 -6.576 3.966 1.00 98.31 92 ALA A O 1
ATOM 779 N N . LYS A 1 93 ? -2.404 -7.391 5.645 1.00 98.00 93 LYS A N 1
ATOM 780 C CA . LYS A 1 93 ? -2.635 -8.717 5.039 1.00 98.00 93 LYS A CA 1
ATOM 781 C C . LYS A 1 93 ? -3.457 -8.625 3.751 1.00 98.00 93 LYS A C 1
ATOM 783 O O . LYS A 1 93 ? -3.124 -9.300 2.773 1.00 98.00 93 LYS A O 1
ATOM 788 N N . LEU A 1 94 ? -4.482 -7.772 3.733 1.00 97.81 94 LEU A N 1
ATOM 789 C CA . LEU A 1 94 ? -5.301 -7.512 2.552 1.00 97.81 94 LEU A CA 1
ATOM 790 C C . LEU A 1 94 ? -4.436 -7.001 1.399 1.00 97.81 94 LEU A C 1
ATOM 792 O O . LEU A 1 94 ? -4.347 -7.647 0.356 1.00 97.81 94 LEU A O 1
ATOM 796 N N . LEU A 1 95 ? -3.732 -5.889 1.612 1.00 98.06 95 LEU A N 1
ATOM 797 C CA . LEU A 1 95 ? -2.970 -5.209 0.565 1.00 98.06 95 LEU A CA 1
ATOM 798 C C . LEU A 1 95 ? -1.790 -6.041 0.048 1.00 98.06 95 LEU A C 1
ATOM 800 O O . LEU A 1 95 ? -1.517 -6.019 -1.153 1.00 98.06 95 LEU A O 1
ATOM 804 N N . LEU A 1 96 ? -1.073 -6.749 0.927 1.00 97.44 96 LEU A N 1
ATOM 805 C CA . LEU A 1 96 ? 0.158 -7.458 0.558 1.00 97.44 96 LEU A CA 1
ATOM 806 C C . LEU A 1 96 ? -0.060 -8.906 0.106 1.00 97.44 96 LEU A C 1
ATOM 808 O O . LEU A 1 96 ? 0.866 -9.500 -0.445 1.00 97.44 96 LEU A O 1
ATOM 812 N N . ASN A 1 97 ? -1.231 -9.500 0.349 1.00 95.81 97 ASN A N 1
ATOM 813 C CA . ASN A 1 97 ? -1.438 -10.923 0.073 1.00 95.81 97 ASN A CA 1
ATOM 814 C C . ASN A 1 97 ? -2.828 -11.249 -0.481 1.00 95.81 97 ASN A C 1
ATOM 816 O O . ASN A 1 97 ? -2.927 -11.780 -1.586 1.00 95.81 97 ASN A O 1
ATOM 820 N N . GLN A 1 98 ? -3.897 -10.940 0.254 1.00 97.25 98 GLN A N 1
ATOM 821 C CA . GLN A 1 98 ? -5.231 -11.440 -0.097 1.00 97.25 98 GLN A CA 1
ATOM 822 C C . GLN A 1 98 ? -5.785 -10.755 -1.352 1.00 97.25 98 GLN A C 1
ATOM 824 O O . GLN A 1 98 ? -6.248 -11.429 -2.270 1.00 97.25 98 GLN A O 1
ATOM 829 N N . ASN A 1 99 ? -5.670 -9.428 -1.442 1.00 96.88 99 ASN A N 1
ATOM 830 C CA . ASN A 1 99 ? -6.134 -8.663 -2.597 1.00 96.88 99 ASN A CA 1
ATOM 831 C C . ASN A 1 99 ? -5.418 -9.057 -3.891 1.00 96.88 99 ASN A C 1
ATOM 833 O O . ASN A 1 99 ? -6.123 -9.384 -4.842 1.00 96.88 99 ASN A O 1
ATOM 837 N N . PRO A 1 100 ? -4.069 -9.079 -3.982 1.00 94.94 100 PRO A N 1
ATOM 838 C CA . PRO A 1 100 ? -3.418 -9.501 -5.219 1.00 94.94 100 PRO A CA 1
ATOM 839 C C . PRO A 1 100 ? -3.806 -10.931 -5.615 1.00 94.94 100 PRO A C 1
ATOM 841 O O . PRO A 1 100 ? -4.064 -11.178 -6.789 1.00 94.94 100 PRO A O 1
ATOM 844 N N . ARG A 1 101 ? -3.938 -11.860 -4.658 1.00 95.06 101 ARG A N 1
ATOM 845 C CA . ARG A 1 101 ? -4.409 -13.223 -4.951 1.00 95.06 101 ARG A CA 1
ATOM 846 C C . ARG A 1 101 ? -5.816 -13.249 -5.544 1.00 95.06 101 ARG A C 1
ATOM 848 O O . ARG A 1 101 ? -6.041 -13.967 -6.513 1.00 95.06 101 ARG A O 1
ATOM 855 N N . ASN A 1 102 ? -6.736 -12.463 -4.991 1.00 93.88 102 ASN A N 1
ATOM 856 C CA . ASN A 1 102 ? -8.113 -12.380 -5.476 1.00 93.88 102 ASN A CA 1
ATOM 857 C C . ASN A 1 102 ? -8.195 -11.690 -6.846 1.00 93.88 102 ASN A C 1
ATOM 859 O O . ASN A 1 102 ? -8.838 -12.208 -7.749 1.00 93.88 102 ASN A O 1
ATOM 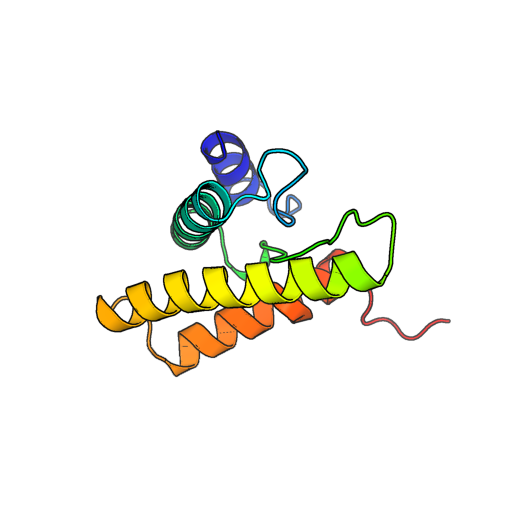863 N N . ILE A 1 103 ? -7.506 -10.557 -7.020 1.00 92.25 103 ILE A N 1
ATOM 864 C CA . ILE A 1 103 ? -7.509 -9.768 -8.264 1.00 92.25 103 ILE A CA 1
ATOM 865 C C . ILE A 1 103 ? -6.939 -10.580 -9.432 1.00 92.25 103 ILE A C 1
ATOM 867 O O . ILE A 1 103 ? -7.502 -10.568 -10.522 1.00 92.25 103 ILE A O 1
ATOM 871 N N . TYR A 1 104 ? -5.846 -11.312 -9.204 1.00 91.38 104 TYR A N 1
ATOM 872 C CA . TYR A 1 104 ? -5.198 -12.132 -10.231 1.00 91.38 104 TYR A CA 1
ATOM 873 C C . TYR A 1 104 ? -5.688 -13.590 -10.255 1.00 91.38 104 TYR A C 1
ATOM 875 O O . TYR A 1 104 ? -5.092 -14.416 -10.940 1.00 91.38 104 TYR A O 1
ATOM 883 N N . ASN A 1 105 ? -6.762 -13.927 -9.526 1.00 92.12 105 ASN A N 1
ATOM 884 C CA . ASN A 1 105 ? -7.339 -15.278 -9.461 1.00 92.12 105 ASN A CA 1
ATOM 885 C C . ASN A 1 105 ? -6.330 -16.400 -9.119 1.00 92.12 105 ASN A C 1
ATOM 887 O O . ASN A 1 105 ? -6.446 -17.523 -9.604 1.00 92.12 105 ASN A O 1
ATOM 891 N N . LEU A 1 106 ? -5.366 -16.126 -8.237 1.00 91.12 106 LEU A N 1
ATOM 892 C CA . LEU A 1 106 ? -4.293 -17.063 -7.869 1.00 91.12 106 LEU A CA 1
ATOM 893 C C . LEU A 1 106 ? -4.704 -18.109 -6.818 1.00 91.12 106 LEU A C 1
ATOM 895 O O . LEU A 1 106 ? -3.898 -18.960 -6.460 1.00 91.12 106 LEU A O 1
ATOM 899 N N . ASN A 1 107 ? -5.930 -18.034 -6.295 1.00 83.06 107 AS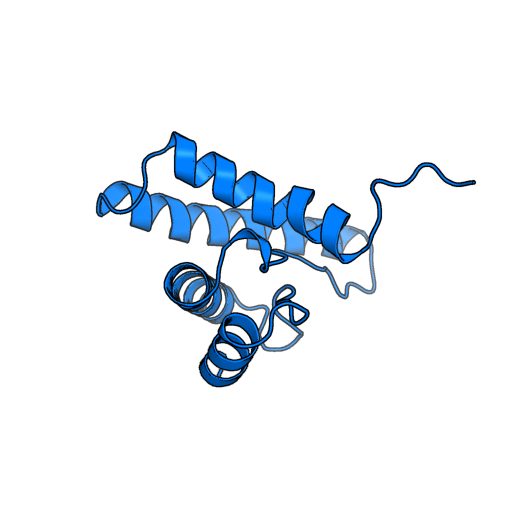N A N 1
ATOM 900 C CA . ASN A 1 107 ? -6.450 -18.982 -5.300 1.00 83.06 107 ASN A CA 1
ATOM 901 C C . ASN A 1 107 ? -7.091 -20.232 -5.922 1.00 83.06 107 ASN A C 1
ATOM 903 O O . ASN A 1 107 ? -7.530 -21.111 -5.188 1.00 83.06 107 ASN A O 1
ATOM 907 N N . LYS A 1 108 ? -7.190 -20.308 -7.253 1.00 71.62 108 LYS A N 1
ATOM 908 C CA . LYS A 1 108 ? -7.681 -21.510 -7.929 1.00 71.62 108 LYS A CA 1
ATOM 909 C C . LYS A 1 108 ? -6.538 -22.520 -8.010 1.00 71.62 108 LYS A C 1
ATOM 911 O O . LYS A 1 108 ? -5.448 -22.165 -8.459 1.00 71.62 108 LYS A O 1
ATOM 916 N N . GLU A 1 109 ? -6.782 -23.756 -7.576 1.00 58.94 109 GLU A N 1
ATOM 917 C CA . GLU A 1 109 ? -5.893 -24.872 -7.903 1.00 58.94 109 GLU A CA 1
ATOM 918 C C . GLU A 1 109 ? -5.725 -24.925 -9.427 1.00 58.94 109 GLU A C 1
ATOM 920 O O . GLU A 1 109 ? -6.685 -24.700 -10.172 1.00 58.94 109 GLU A O 1
ATOM 925 N N . LYS A 1 110 ? -4.488 -25.134 -9.893 1.00 52.75 110 LYS A N 1
ATOM 926 C CA . LYS A 1 110 ? -4.235 -25.386 -11.314 1.00 52.75 110 LYS A CA 1
ATOM 927 C C . LYS A 1 110 ? -5.050 -26.625 -11.697 1.00 52.75 110 LYS A C 1
ATOM 929 O O . LYS A 1 110 ? -4.800 -27.683 -11.128 1.00 52.75 110 LYS A O 1
ATOM 934 N N . ILE A 1 111 ? -6.018 -26.451 -12.599 1.00 50.19 111 ILE A N 1
ATOM 935 C CA . ILE A 1 111 ? -6.657 -27.558 -13.325 1.00 50.19 111 ILE A CA 1
ATOM 936 C C . ILE A 1 111 ? -5.568 -28.308 -14.092 1.00 50.19 111 ILE A C 1
ATOM 938 O O . ILE A 1 111 ? -4.703 -27.611 -14.677 1.00 50.19 111 ILE A O 1
#

Sequence (111 aa):
HSQEVNVICKKYPNVYLAGYWWYAFYPIYIRRMLKERLEIVPANKISGFFSDAYVVEWSYGKLCLIRKELTRVLSEKVKEGYYSESYALEIAKLLLNQNPRNIYNLNKEKI

Foldseek 3Di:
DCQVLLQVQQPDVLAAEAAQDDVCLDLVNLLVNLLNNVVRHDLLRAQQDDQPDPDDVSSVVSVVSSVVSLCVNLVVCCVVVNDPPVVSVVSVCSRHPVSVCVSVVVPDDDD

InterPro domains:
  IPR032466 Metal-dependent hydrolase [SSF51556] (2-108)

Organism: NCBI:txid412755